Protein AF-A0A131MCR9-F1 (afdb_monomer_lite)

Organism: Caenorhabditis elegans (NCBI:txid6239)

Structure (mmCIF, N/CA/C/O backbone):
data_AF-A0A131MCR9-F1
#
_entry.id   AF-A0A131MCR9-F1
#
loop_
_atom_site.group_PDB
_atom_site.id
_atom_site.type_symbol
_atom_site.label_atom_id
_atom_site.label_alt_id
_atom_site.label_comp_id
_atom_site.label_asym_id
_atom_site.label_entity_id
_atom_site.label_seq_id
_atom_site.pdbx_PDB_ins_code
_atom_site.Cartn_x
_atom_site.Cartn_y
_atom_site.Cartn_z
_atom_site.occupancy
_atom_site.B_iso_or_equiv
_atom_site.auth_seq_id
_atom_site.auth_comp_id
_atom_site.auth_asym_id
_atom_site.auth_atom_id
_atom_site.pdbx_PDB_model_num
ATOM 1 N N . MET A 1 1 ? -2.745 -0.351 -9.473 1.00 48.25 1 MET A N 1
ATOM 2 C CA . MET A 1 1 ? -2.188 -1.474 -10.262 1.00 48.25 1 MET A CA 1
ATOM 3 C C . MET A 1 1 ? -0.820 -1.089 -10.816 1.00 48.25 1 MET A C 1
ATOM 5 O O . MET A 1 1 ? -0.739 -0.190 -11.649 1.00 48.25 1 MET A O 1
ATOM 9 N N . LEU A 1 2 ? 0.260 -1.696 -10.312 1.00 52.44 2 LEU A N 1
ATOM 10 C CA . LEU A 1 2 ? 1.609 -1.520 -10.866 1.00 52.44 2 LEU A CA 1
ATOM 11 C C . LEU A 1 2 ? 1.626 -2.147 -12.272 1.00 52.44 2 LEU A C 1
ATOM 13 O O . LEU A 1 2 ? 1.471 -3.354 -12.419 1.00 52.44 2 LEU A O 1
ATOM 17 N N . LYS A 1 3 ? 1.698 -1.313 -13.316 1.00 51.53 3 LYS A N 1
ATOM 18 C CA . LYS A 1 3 ? 1.629 -1.748 -14.719 1.00 51.53 3 LYS A CA 1
ATOM 19 C C . LYS A 1 3 ? 2.892 -2.510 -15.142 1.00 51.53 3 LYS A C 1
ATOM 21 O O . LYS A 1 3 ? 4.002 -2.194 -14.715 1.00 51.53 3 LYS A O 1
ATOM 26 N N . LYS A 1 4 ? 2.722 -3.443 -16.086 1.00 50.53 4 LYS A N 1
ATOM 27 C CA . LYS A 1 4 ? 3.801 -4.032 -16.899 1.00 50.53 4 LYS A CA 1
ATOM 28 C C . LYS A 1 4 ? 4.647 -2.888 -17.494 1.00 50.53 4 LYS A C 1
ATOM 30 O O . LYS A 1 4 ? 4.102 -2.051 -18.206 1.00 50.53 4 LYS A O 1
ATOM 35 N N . GLY A 1 5 ? 5.941 -2.820 -17.161 1.00 61.47 5 GLY A N 1
ATOM 36 C CA . GLY A 1 5 ? 6.880 -1.816 -17.694 1.00 61.47 5 GLY A CA 1
ATOM 37 C C . GLY A 1 5 ? 7.472 -0.819 -16.686 1.00 61.47 5 GLY A C 1
ATOM 38 O O . GLY A 1 5 ? 8.381 -0.075 -17.046 1.00 61.47 5 GLY A O 1
ATOM 39 N N . THR A 1 6 ? 7.039 -0.796 -15.420 1.00 69.44 6 THR A N 1
ATOM 40 C CA . THR A 1 6 ? 7.760 -0.015 -14.394 1.00 69.44 6 THR A CA 1
ATOM 41 C C . THR A 1 6 ? 9.089 -0.671 -14.031 1.00 69.44 6 THR A C 1
ATOM 43 O O . THR A 1 6 ? 9.132 -1.852 -13.693 1.00 69.44 6 THR A O 1
ATOM 46 N N . SER A 1 7 ? 10.177 0.104 -14.056 1.00 85.44 7 SER A N 1
ATOM 47 C CA . SER A 1 7 ? 11.486 -0.381 -13.615 1.00 85.44 7 SER A CA 1
ATOM 48 C C . SER A 1 7 ? 11.445 -0.802 -12.142 1.00 85.44 7 SER A C 1
ATOM 50 O O . SER A 1 7 ? 10.703 -0.227 -11.339 1.00 85.44 7 SER A O 1
ATOM 52 N N . ARG A 1 8 ? 12.284 -1.777 -11.764 1.00 86.00 8 ARG A N 1
ATOM 53 C CA . ARG A 1 8 ? 12.406 -2.258 -10.371 1.00 86.00 8 ARG A CA 1
ATOM 54 C C . ARG A 1 8 ? 12.586 -1.107 -9.374 1.00 86.00 8 ARG A C 1
ATOM 56 O O . ARG A 1 8 ? 11.964 -1.107 -8.319 1.00 86.00 8 ARG A O 1
ATOM 63 N N . LYS A 1 9 ? 13.364 -0.087 -9.757 1.00 88.50 9 LYS A N 1
ATOM 64 C CA . LYS A 1 9 ? 13.587 1.133 -8.967 1.00 88.50 9 LYS A CA 1
ATOM 65 C C . LYS A 1 9 ? 12.284 1.883 -8.680 1.00 88.50 9 LYS A C 1
ATOM 67 O O . LYS A 1 9 ? 12.025 2.246 -7.538 1.00 88.50 9 LYS A O 1
ATOM 72 N N . VAL A 1 10 ? 11.458 2.103 -9.703 1.00 88.81 10 VAL A N 1
ATOM 73 C CA . VAL A 1 10 ? 10.188 2.829 -9.556 1.00 88.81 10 VAL A CA 1
ATOM 74 C C . VAL A 1 10 ? 9.184 2.013 -8.746 1.00 88.81 10 VAL A C 1
ATOM 76 O O . VAL A 1 10 ? 8.475 2.578 -7.916 1.00 88.81 10 VAL A O 1
ATOM 79 N N . ALA A 1 11 ? 9.139 0.694 -8.949 1.00 87.75 11 ALA A N 1
ATOM 80 C CA . ALA A 1 11 ? 8.274 -0.188 -8.171 1.00 87.75 11 ALA A CA 1
ATOM 81 C C . ALA A 1 11 ? 8.632 -0.158 -6.673 1.00 87.75 11 ALA A C 1
ATOM 83 O O . ALA A 1 11 ? 7.745 0.050 -5.849 1.00 87.75 11 ALA A O 1
ATOM 84 N N . ALA A 1 12 ? 9.921 -0.271 -6.329 1.00 89.25 12 ALA A N 1
ATOM 85 C CA . ALA A 1 12 ? 10.392 -0.210 -4.944 1.00 89.25 12 ALA A CA 1
ATOM 86 C C . ALA A 1 12 ? 10.109 1.151 -4.287 1.00 89.25 12 ALA A C 1
ATOM 88 O O . ALA A 1 12 ? 9.611 1.202 -3.164 1.00 89.25 12 ALA A O 1
ATOM 89 N N . ALA A 1 13 ? 10.355 2.251 -5.008 1.00 91.69 13 ALA A N 1
ATOM 90 C CA . ALA A 1 13 ? 10.052 3.592 -4.514 1.00 91.69 13 ALA A CA 1
ATOM 91 C C . ALA A 1 13 ? 8.553 3.756 -4.206 1.00 91.69 13 ALA A C 1
ATOM 93 O O . ALA A 1 13 ? 8.191 4.193 -3.117 1.00 91.69 13 ALA A O 1
ATOM 94 N N . LYS A 1 14 ? 7.676 3.335 -5.129 1.00 90.12 14 LYS A N 1
ATOM 95 C CA . LYS A 1 14 ? 6.219 3.391 -4.932 1.00 90.12 14 LYS A CA 1
ATOM 96 C C . LYS A 1 14 ? 5.751 2.488 -3.794 1.00 90.12 14 LYS A C 1
ATOM 98 O O . LYS A 1 14 ? 4.876 2.888 -3.034 1.00 90.12 14 LYS A O 1
ATOM 103 N N . PHE A 1 15 ? 6.329 1.297 -3.662 1.00 90.31 15 PHE A N 1
ATOM 104 C CA . PHE A 1 15 ? 6.010 0.381 -2.570 1.00 90.31 15 PHE A CA 1
ATOM 105 C C . PHE A 1 15 ? 6.343 1.000 -1.209 1.00 90.31 15 PHE A C 1
ATOM 107 O O . PHE A 1 15 ? 5.510 0.992 -0.308 1.00 90.31 15 PHE A O 1
ATOM 114 N N . TYR A 1 16 ? 7.511 1.631 -1.084 1.00 93.00 16 TYR A N 1
ATOM 115 C CA . TYR A 1 16 ? 7.873 2.356 0.130 1.00 93.00 16 TYR A CA 1
ATOM 116 C C . TYR A 1 16 ? 6.914 3.522 0.421 1.00 93.00 16 TYR A C 1
ATOM 118 O O . TYR A 1 16 ? 6.459 3.674 1.554 1.00 93.00 16 TYR A O 1
ATOM 126 N N . SER A 1 17 ? 6.520 4.298 -0.596 1.00 92.12 17 SER A N 1
ATOM 127 C CA . SER A 1 17 ? 5.512 5.353 -0.422 1.00 92.12 17 SER A CA 1
ATOM 128 C C . SER A 1 17 ? 4.177 4.812 0.105 1.00 92.12 17 SER A C 1
ATOM 130 O O . SER A 1 17 ? 3.576 5.442 0.972 1.00 92.12 17 SER A O 1
ATOM 132 N N . LEU A 1 18 ? 3.728 3.636 -0.353 1.00 91.69 18 LEU A N 1
ATOM 133 C CA . LEU A 1 18 ? 2.522 2.984 0.178 1.00 91.69 18 LEU A CA 1
ATOM 134 C C . LEU A 1 18 ? 2.659 2.648 1.669 1.00 91.69 18 LEU A C 1
ATOM 136 O O . LEU A 1 18 ? 1.720 2.877 2.431 1.00 91.69 18 LEU A O 1
ATOM 140 N N . LEU A 1 19 ? 3.828 2.176 2.111 1.00 92.81 19 LEU A N 1
ATOM 141 C CA . LEU A 1 19 ? 4.079 1.906 3.532 1.00 92.81 19 LEU A CA 1
ATOM 142 C C . LEU A 1 19 ? 3.996 3.183 4.379 1.00 92.81 19 LEU A C 1
ATOM 144 O O . LEU A 1 19 ? 3.390 3.170 5.452 1.00 92.81 19 LEU A O 1
ATOM 148 N N . CYS A 1 20 ? 4.536 4.303 3.890 1.00 93.81 20 CYS A N 1
ATOM 149 C CA . CYS A 1 20 ? 4.399 5.597 4.562 1.00 93.81 20 CYS A CA 1
ATOM 150 C C . CYS A 1 20 ? 2.932 6.051 4.654 1.00 93.81 20 CYS A C 1
ATOM 152 O O . CYS A 1 20 ? 2.501 6.522 5.705 1.00 93.81 20 CYS A O 1
ATOM 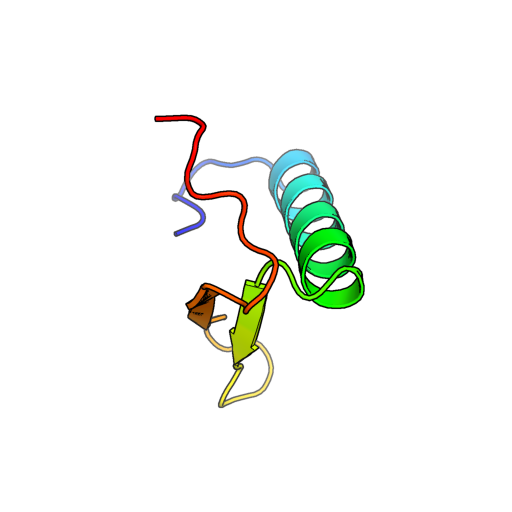154 N N . LEU A 1 21 ? 2.147 5.878 3.587 1.00 90.44 21 LEU A N 1
ATOM 155 C CA . LEU A 1 21 ? 0.723 6.233 3.583 1.00 90.44 21 LEU A CA 1
ATOM 156 C C . LEU A 1 21 ? -0.093 5.370 4.555 1.00 90.44 21 LEU A C 1
ATOM 158 O O . LEU A 1 21 ? -0.964 5.894 5.250 1.00 90.44 21 LEU A O 1
ATOM 162 N N . LYS A 1 22 ? 0.210 4.069 4.649 1.00 91.38 22 LYS A N 1
ATOM 163 C CA . LYS A 1 22 ? -0.404 3.166 5.635 1.00 91.38 22 LYS A CA 1
ATOM 164 C C . LYS A 1 22 ? -0.028 3.558 7.063 1.00 91.38 22 LYS A C 1
ATOM 166 O O . LYS A 1 22 ? -0.900 3.584 7.926 1.00 91.38 22 LYS A O 1
ATOM 171 N N . LYS A 1 23 ? 1.239 3.918 7.309 1.00 91.94 23 LYS A N 1
ATOM 172 C CA . LYS A 1 23 ? 1.700 4.432 8.612 1.00 91.94 23 LYS A CA 1
ATOM 173 C C . LYS A 1 23 ? 0.906 5.667 9.049 1.00 91.94 23 LYS A C 1
ATOM 175 O O . LYS A 1 23 ? 0.552 5.773 10.216 1.00 91.94 23 LYS A O 1
ATOM 180 N N . ASN A 1 24 ? 0.593 6.560 8.113 1.00 90.31 24 ASN A N 1
ATOM 181 C CA . ASN A 1 24 ? -0.196 7.767 8.371 1.00 90.31 24 ASN A CA 1
ATOM 182 C C . ASN A 1 24 ? -1.720 7.519 8.372 1.00 90.31 24 ASN A C 1
ATOM 184 O O . ASN A 1 24 ? -2.498 8.466 8.472 1.00 90.31 24 ASN A O 1
ATOM 188 N N . GLN A 1 25 ? -2.161 6.260 8.243 1.00 87.50 25 GLN A N 1
ATOM 189 C CA . GLN A 1 25 ? -3.573 5.857 8.169 1.00 87.50 25 GLN A CA 1
ATOM 190 C C . GLN A 1 25 ? -4.350 6.516 7.012 1.00 87.50 25 GLN A C 1
ATOM 192 O O . GLN A 1 25 ? -5.577 6.617 7.044 1.00 87.50 25 GLN A O 1
ATOM 197 N N . CYS A 1 26 ? -3.648 6.960 5.966 1.00 89.31 26 CYS A N 1
ATOM 198 C CA . CYS A 1 26 ? -4.271 7.489 4.752 1.00 89.31 26 CYS A CA 1
ATOM 199 C C . CYS A 1 26 ? -4.847 6.368 3.879 1.00 89.31 26 CYS A C 1
ATOM 201 O O . CYS A 1 26 ? -5.781 6.596 3.115 1.00 89.31 26 CYS A O 1
ATOM 203 N N . ILE A 1 27 ? -4.279 5.162 3.973 1.00 91.12 27 ILE A N 1
ATOM 204 C CA . ILE A 1 27 ? -4.721 3.981 3.229 1.00 91.12 27 ILE A CA 1
ATOM 205 C C . ILE A 1 27 ? -4.717 2.742 4.119 1.00 91.12 27 ILE A C 1
ATOM 207 O O . ILE A 1 27 ? -3.885 2.619 5.019 1.00 91.12 27 ILE A O 1
ATOM 211 N N . ASP A 1 28 ? -5.593 1.797 3.804 1.00 91.94 28 ASP A N 1
ATOM 212 C CA . ASP A 1 28 ? -5.543 0.430 4.307 1.00 91.94 28 ASP A CA 1
ATOM 213 C C . ASP A 1 28 ? -4.971 -0.507 3.246 1.00 91.9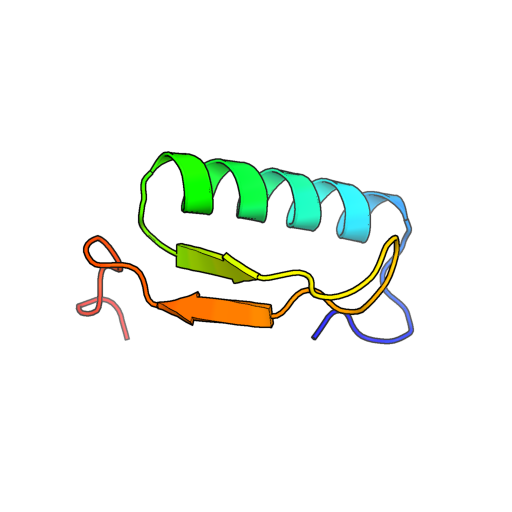4 28 ASP A C 1
ATOM 215 O O . ASP A 1 28 ? -5.200 -0.334 2.051 1.00 91.94 28 ASP A O 1
ATOM 219 N N . ILE A 1 29 ? -4.195 -1.493 3.695 1.00 91.12 29 ILE A N 1
ATOM 220 C CA . ILE A 1 29 ? -3.495 -2.450 2.843 1.00 91.12 29 ILE A CA 1
ATOM 221 C C . ILE A 1 29 ? -3.868 -3.856 3.301 1.00 91.12 29 ILE A C 1
ATOM 223 O O . ILE A 1 29 ? -3.732 -4.168 4.484 1.00 91.12 29 ILE A O 1
ATOM 227 N N . GLU A 1 30 ? -4.290 -4.694 2.358 1.00 92.81 30 GLU A N 1
ATOM 228 C CA . GLU A 1 30 ? -4.584 -6.112 2.562 1.00 92.81 30 GL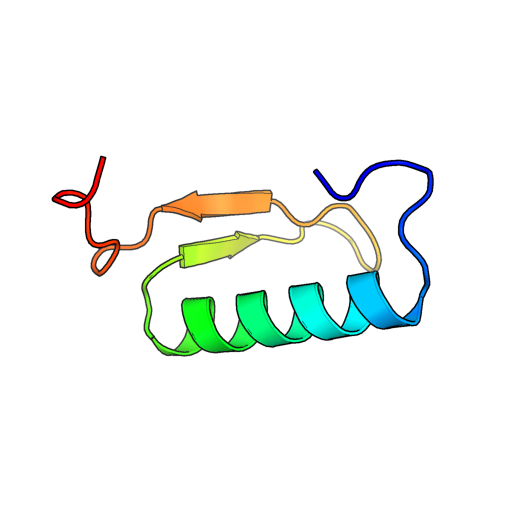U A CA 1
ATOM 229 C C . GLU A 1 30 ? -3.799 -6.960 1.554 1.00 92.81 30 GLU A C 1
ATOM 231 O O . GLU A 1 30 ? -3.811 -6.685 0.352 1.00 92.81 30 GLU A O 1
ATOM 236 N N . GLN A 1 31 ? -3.145 -8.014 2.042 1.00 93.50 31 GLN A N 1
ATOM 237 C CA . GLN A 1 31 ? -2.509 -9.050 1.229 1.00 93.50 31 GLN A CA 1
ATOM 238 C C . GLN A 1 31 ? -2.954 -10.406 1.777 1.00 93.50 31 GLN A C 1
ATOM 240 O O . GLN A 1 31 ? -2.716 -10.715 2.942 1.00 93.50 31 GLN A O 1
ATOM 245 N N . LYS A 1 32 ? -3.655 -11.187 0.951 1.00 93.88 32 LYS A N 1
ATOM 246 C CA . LYS A 1 32 ? -4.274 -12.450 1.385 1.00 93.88 32 LYS A CA 1
ATOM 247 C C . LYS A 1 32 ? -3.305 -13.629 1.368 1.00 93.88 32 LYS A C 1
ATOM 249 O O . LYS A 1 32 ? -3.444 -14.536 2.177 1.00 93.88 32 LYS A O 1
ATOM 254 N N . GLU A 1 33 ? -2.330 -13.601 0.464 1.00 95.38 33 GLU A N 1
ATOM 255 C CA . GLU A 1 33 ? -1.374 -14.685 0.241 1.00 95.38 33 GLU A CA 1
ATOM 256 C C . GLU A 1 33 ? 0.058 -14.132 0.158 1.00 95.38 33 GLU A C 1
ATOM 258 O O . GLU A 1 33 ? 0.248 -13.011 -0.332 1.00 95.38 33 GLU A O 1
ATOM 263 N N . PRO A 1 34 ? 1.082 -14.886 0.602 1.00 93.62 34 PRO A N 1
ATOM 264 C CA . PRO A 1 34 ? 2.477 -14.468 0.486 1.00 93.62 34 PRO A CA 1
ATOM 265 C C . PRO A 1 34 ? 2.849 -14.145 -0.964 1.00 93.62 34 PRO A C 1
ATOM 267 O O . PRO A 1 34 ? 2.609 -14.947 -1.860 1.00 93.62 34 PRO A O 1
ATOM 270 N N . TYR A 1 35 ? 3.450 -12.973 -1.192 1.00 90.38 35 TYR A N 1
ATOM 271 C CA . TYR A 1 35 ? 3.810 -12.466 -2.529 1.00 90.38 35 TYR A CA 1
ATOM 272 C C . TYR A 1 35 ? 2.633 -12.306 -3.508 1.00 90.38 35 TYR A C 1
ATOM 274 O O . TYR A 1 35 ? 2.857 -12.038 -4.688 1.00 90.38 35 TYR A O 1
ATOM 282 N N . GLY A 1 36 ? 1.396 -12.429 -3.022 1.00 89.75 36 GLY A N 1
ATOM 283 C CA . GLY A 1 36 ? 0.191 -12.178 -3.795 1.00 89.75 36 GLY A CA 1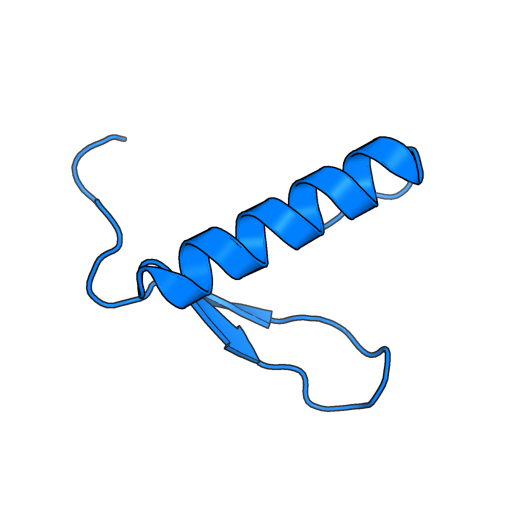
ATOM 284 C C . GLY A 1 36 ? -0.085 -10.689 -3.971 1.00 89.75 36 GLY A C 1
ATOM 285 O O . GLY A 1 36 ? 0.660 -9.818 -3.502 1.00 89.75 36 GLY A O 1
ATOM 286 N N . ASP A 1 37 ? -1.197 -10.396 -4.632 1.00 90.56 37 ASP A N 1
ATOM 287 C CA . ASP A 1 37 ? -1.606 -9.026 -4.900 1.00 90.56 37 ASP A CA 1
ATOM 288 C C . ASP A 1 37 ? -1.878 -8.232 -3.619 1.00 90.56 37 ASP A C 1
ATOM 290 O O . ASP A 1 37 ? -2.387 -8.736 -2.614 1.00 90.56 37 ASP A O 1
ATOM 294 N N . ILE A 1 38 ? -1.548 -6.945 -3.692 1.00 91.94 38 ILE A N 1
ATOM 295 C CA . ILE A 1 38 ? -1.762 -5.991 -2.611 1.00 91.94 38 ILE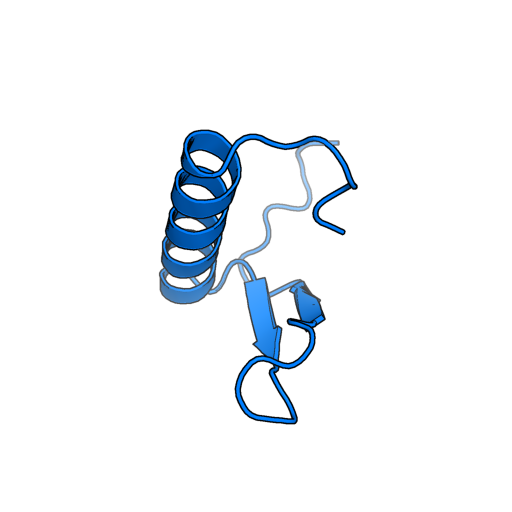 A CA 1
ATOM 296 C C . ILE A 1 38 ? -2.992 -5.155 -2.949 1.00 91.94 38 ILE A C 1
ATOM 298 O O . ILE A 1 38 ? -2.982 -4.364 -3.899 1.00 91.94 38 ILE A O 1
ATOM 302 N N . MET A 1 39 ? -4.038 -5.307 -2.143 1.00 92.31 39 MET A N 1
ATOM 303 C CA . MET A 1 39 ? -5.279 -4.548 -2.251 1.00 92.31 39 MET A CA 1
ATOM 304 C C . MET A 1 39 ? -5.198 -3.309 -1.362 1.00 92.31 39 MET A C 1
ATOM 306 O O . MET A 1 39 ? -4.865 -3.405 -0.182 1.00 92.31 39 MET A O 1
ATOM 310 N N . ILE A 1 40 ? -5.500 -2.141 -1.930 1.00 91.06 40 ILE A N 1
ATOM 311 C CA . ILE A 1 40 ? -5.433 -0.853 -1.232 1.00 91.06 40 ILE A CA 1
ATOM 312 C C . ILE A 1 40 ? -6.845 -0.289 -1.106 1.00 91.06 40 ILE A C 1
ATOM 314 O O . ILE A 1 40 ? -7.571 -0.214 -2.098 1.00 91.06 40 ILE A O 1
ATOM 318 N N . LYS A 1 41 ? -7.214 0.127 0.104 1.00 91.38 41 LYS A N 1
ATOM 319 C CA . LYS A 1 41 ? -8.485 0.784 0.430 1.00 91.38 41 LYS A CA 1
ATOM 320 C C . LYS A 1 41 ? -8.216 2.183 0.986 1.00 91.38 41 LYS A C 1
ATOM 322 O O . LYS A 1 41 ? -7.133 2.456 1.500 1.00 91.38 41 LYS A O 1
ATOM 327 N N . ALA A 1 42 ? -9.193 3.075 0.865 1.00 88.12 42 ALA A N 1
ATOM 328 C CA . ALA A 1 42 ? -9.118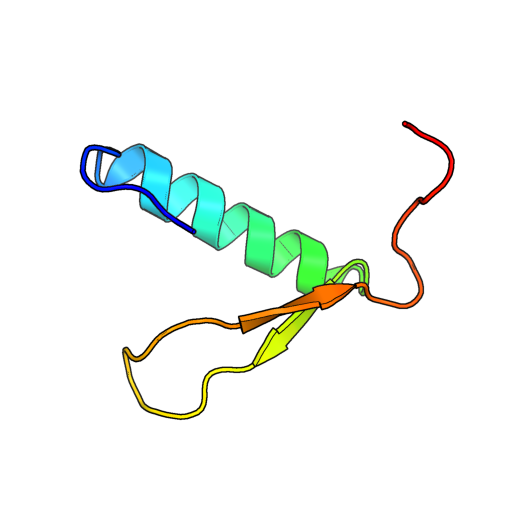 4.406 1.456 1.00 88.12 42 ALA A CA 1
ATOM 329 C C . ALA A 1 42 ? -9.141 4.311 2.990 1.00 88.12 42 ALA A C 1
ATOM 331 O O . ALA A 1 42 ? -9.969 3.591 3.546 1.00 88.12 42 ALA A O 1
ATOM 332 N N . GLY A 1 43 ? -8.221 5.012 3.654 1.00 85.44 43 GLY A N 1
ATOM 333 C CA . GLY A 1 43 ? -8.177 5.114 5.111 1.00 85.44 43 GLY A CA 1
ATOM 334 C C . GLY A 1 43 ? -8.935 6.343 5.630 1.00 85.44 43 GLY A C 1
ATOM 335 O O . GLY A 1 43 ? -9.299 7.222 4.846 1.00 85.44 43 GLY A O 1
ATOM 336 N N . PRO A 1 44 ? -9.141 6.446 6.953 1.00 80.69 44 PRO A N 1
ATOM 337 C CA . PRO A 1 44 ? -9.872 7.556 7.572 1.00 80.69 44 PRO A CA 1
ATOM 338 C C . PRO A 1 44 ? -9.205 8.924 7.360 1.00 80.69 44 PRO A C 1
ATOM 340 O O . PRO A 1 44 ? -9.897 9.935 7.327 1.00 80.69 44 PRO A O 1
ATOM 343 N N . ASN A 1 45 ? -7.880 8.959 7.171 1.00 80.31 45 ASN A N 1
ATOM 344 C CA . ASN A 1 45 ? -7.111 10.190 6.955 1.00 80.31 45 ASN A CA 1
ATOM 345 C C . ASN A 1 45 ? -6.804 10.455 5.473 1.00 80.31 45 ASN A C 1
ATOM 347 O O . ASN A 1 45 ? -5.822 11.132 5.151 1.00 80.31 45 ASN A O 1
ATOM 351 N N . ILE A 1 46 ? -7.575 9.881 4.545 1.00 79.06 46 ILE A N 1
ATOM 352 C CA . ILE A 1 46 ? -7.422 10.218 3.132 1.00 79.06 46 ILE A CA 1
ATOM 353 C C . ILE A 1 46 ? -7.950 11.641 2.909 1.00 79.06 46 ILE A C 1
ATOM 355 O O . ILE A 1 46 ? -9.105 11.947 3.195 1.00 79.06 46 ILE A O 1
ATOM 359 N N . ASN A 1 47 ? -7.090 12.547 2.445 1.00 73.19 47 ASN A N 1
ATOM 360 C CA . ASN A 1 47 ? -7.518 13.910 2.159 1.00 73.19 47 ASN A CA 1
ATOM 361 C C . ASN A 1 47 ? -8.323 13.910 0.851 1.00 73.19 47 ASN A C 1
ATOM 363 O O . ASN A 1 47 ? -7.756 13.848 -0.237 1.00 73.19 47 ASN A O 1
ATOM 367 N N . ILE A 1 48 ? -9.651 13.915 0.979 1.00 62.94 48 ILE A N 1
ATOM 368 C CA . ILE A 1 48 ? -10.610 13.851 -0.136 1.00 62.94 48 ILE A CA 1
ATOM 369 C C . ILE A 1 48 ? -10.790 15.219 -0.825 1.00 62.94 48 ILE A C 1
ATOM 371 O O . ILE A 1 48 ? -11.395 15.293 -1.887 1.00 62.94 48 ILE A O 1
ATOM 375 N N . ASN A 1 49 ? -10.249 16.303 -0.254 1.00 58.66 49 ASN A N 1
ATOM 376 C CA . ASN A 1 49 ? -10.471 17.682 -0.709 1.00 58.66 49 ASN A CA 1
ATOM 377 C C . ASN A 1 49 ? -9.408 18.177 -1.708 1.00 58.66 49 ASN A C 1
ATOM 379 O O . ASN A 1 49 ? -9.109 19.367 -1.767 1.00 58.66 49 ASN A O 1
ATOM 383 N N . THR A 1 50 ? -8.780 17.288 -2.476 1.00 47.75 50 THR A N 1
ATOM 384 C CA . THR A 1 50 ? -7.816 17.684 -3.519 1.00 47.75 50 THR A CA 1
ATOM 385 C C . THR A 1 50 ? -8.024 16.858 -4.782 1.00 47.75 50 THR A C 1
ATOM 387 O O . THR A 1 50 ? -7.131 16.134 -5.225 1.00 47.75 50 THR A O 1
ATOM 390 N N . ILE A 1 51 ? -9.238 16.947 -5.330 1.00 44.00 51 ILE A N 1
ATOM 391 C CA . ILE A 1 51 ? -9.567 16.532 -6.698 1.00 44.00 51 ILE A CA 1
ATOM 392 C C . ILE A 1 51 ? -10.072 17.762 -7.443 1.00 44.00 51 ILE A C 1
ATOM 394 O O . ILE A 1 51 ? -10.901 18.484 -6.845 1.00 44.00 51 ILE A O 1
#

Radius of gyration: 12.23 Å; chains: 1; bounding box: 24×32×26 Å

Sequence (51 aa):
MLKKGTSRKVAAAKFYSLLCLKKNQCIDIEQKEPYGDIMIKAGPNININTI

Foldseek 3Di:
DPDDPDDPVRVVVVVVVVVVCVVVQQWDWDDDDVVDDIDIGGGPPNPPPPD

Secondary structure (DSSP, 8-state):
---TT--HHHHHHHHHHHHHHHHTTSEEEEE-STT--EEEEE-TT---S--

InterPro domains:
  IPR006909 Rad21/Rec8-like protein, C-terminal, eukaryotic [PF04824] (2-45)
  IPR023093 ScpA-like, C-terminal [G3DSA:1.10.10.580] (1-49)
  IPR036390 Winged helix DNA-binding domain superfamily [SSF46785] (4-46)

pLDDT: mean 82.68, std 14.76, range [44.0, 95.38]